Protein AF-A0A9D4MCS5-F1 (afdb_monomer_lite)

Secondary structure (DSSP, 8-state):
-----HHHHHHHHHHHHHHHHHTTSS-HHHHHHH---S-------EEE-TTSTT--EEE-SS-TT-TTHHHHHGGG-

Foldseek 3Di:
DPPWCVVVVLVVQLVVLVVCVVVVVDDPVVSVVSRDDDDGPDDFFFAQPPPDPPDGGHTDPDDPPHPCRVNSVVVPD

Radius of gyration: 18.27 Å; chains: 1; bounding box: 34×29×50 Å

Organism: Dreissena polymorpha (NCBI:txid45954)

Structure (mmCIF, N/CA/C/O backbone):
data_AF-A0A9D4MCS5-F1
#
_entry.id   AF-A0A9D4MCS5-F1
#
loop_
_atom_site.group_PDB
_atom_site.id
_atom_site.type_symbol
_atom_site.label_atom_id
_atom_site.label_alt_id
_atom_site.label_comp_id
_atom_site.label_asym_id
_atom_site.label_entity_id
_atom_site.label_seq_id
_atom_site.pdbx_PDB_ins_code
_atom_site.Cartn_x
_atom_site.Cartn_y
_atom_site.Cartn_z
_atom_site.occupancy
_atom_site.B_iso_or_equiv
_atom_site.auth_seq_id
_atom_site.auth_comp_id
_atom_site.auth_asym_id
_atom_site.auth_atom_id
_atom_site.pdbx_PDB_model_num
ATOM 1 N N . MET A 1 1 ? 23.627 3.650 -10.919 1.00 42.09 1 MET A N 1
ATOM 2 C CA . MET A 1 1 ? 22.933 3.032 -9.770 1.00 42.09 1 MET A CA 1
ATOM 3 C C . MET A 1 1 ? 21.549 3.642 -9.683 1.00 42.09 1 MET A C 1
ATOM 5 O O . MET A 1 1 ? 21.445 4.853 -9.561 1.00 42.09 1 MET A O 1
ATOM 9 N N . THR A 1 2 ? 20.501 2.847 -9.860 1.00 60.28 2 THR A N 1
ATOM 10 C CA . THR A 1 2 ? 19.111 3.303 -9.742 1.00 60.28 2 THR A CA 1
ATOM 11 C C . THR A 1 2 ? 18.789 3.445 -8.255 1.00 60.28 2 THR A C 1
ATOM 13 O O . THR A 1 2 ? 18.825 2.447 -7.540 1.00 60.28 2 THR A O 1
ATOM 16 N N . ASP A 1 3 ? 18.528 4.663 -7.777 1.00 72.00 3 ASP A N 1
ATOM 17 C CA . ASP A 1 3 ? 18.166 4.899 -6.374 1.00 72.00 3 ASP A CA 1
ATOM 18 C C . ASP A 1 3 ? 16.862 4.166 -6.032 1.00 72.00 3 ASP A C 1
ATOM 20 O O . ASP A 1 3 ? 15.778 4.547 -6.484 1.00 72.00 3 ASP A O 1
ATOM 24 N N . ASP A 1 4 ? 16.955 3.117 -5.215 1.00 69.69 4 ASP A N 1
ATOM 25 C CA . ASP A 1 4 ? 15.790 2.402 -4.707 1.00 69.69 4 ASP A CA 1
ATOM 26 C C . ASP A 1 4 ? 15.061 3.260 -3.659 1.00 69.69 4 ASP A C 1
ATOM 28 O O . ASP A 1 4 ? 15.413 3.313 -2.479 1.00 69.69 4 ASP A O 1
ATOM 32 N N . ARG A 1 5 ? 14.015 3.959 -4.108 1.00 82.56 5 ARG A N 1
ATOM 33 C CA . ARG A 1 5 ? 13.164 4.811 -3.262 1.00 82.56 5 ARG A CA 1
ATOM 34 C C . ARG A 1 5 ? 11.997 4.055 -2.627 1.00 82.56 5 ARG A C 1
ATOM 36 O O . ARG A 1 5 ? 11.172 4.690 -1.965 1.00 82.56 5 ARG A O 1
ATOM 43 N N . THR A 1 6 ? 11.914 2.732 -2.787 1.00 82.88 6 THR A N 1
ATOM 44 C CA . THR A 1 6 ? 10.766 1.922 -2.343 1.00 82.88 6 THR A CA 1
ATOM 45 C C . THR A 1 6 ? 10.498 2.117 -0.854 1.00 82.88 6 THR A C 1
ATOM 47 O O . THR A 1 6 ? 9.396 2.506 -0.469 1.00 82.88 6 THR A O 1
ATOM 50 N N . ARG A 1 7 ? 11.542 2.031 -0.020 1.00 83.44 7 ARG A N 1
ATOM 51 C CA . ARG A 1 7 ? 11.442 2.256 1.434 1.00 83.44 7 ARG A CA 1
ATOM 52 C C . ARG A 1 7 ? 10.937 3.651 1.810 1.00 83.44 7 ARG A C 1
ATOM 54 O O . ARG A 1 7 ? 10.235 3.816 2.806 1.00 83.44 7 ARG A O 1
ATOM 61 N N . ILE A 1 8 ? 11.299 4.678 1.039 1.00 87.25 8 ILE A N 1
ATOM 62 C CA . ILE A 1 8 ? 10.851 6.055 1.295 1.00 87.25 8 ILE A CA 1
ATOM 63 C C . ILE A 1 8 ? 9.345 6.159 1.045 1.00 87.25 8 ILE A C 1
ATOM 65 O O . ILE A 1 8 ? 8.627 6.763 1.845 1.00 87.25 8 ILE A O 1
ATOM 69 N N . VAL A 1 9 ? 8.868 5.566 -0.050 1.00 87.50 9 VAL A N 1
ATOM 70 C CA . VAL A 1 9 ? 7.445 5.543 -0.401 1.00 87.50 9 VAL A CA 1
ATOM 71 C C . VAL A 1 9 ? 6.655 4.724 0.616 1.00 87.50 9 VAL A C 1
ATOM 73 O O . VAL A 1 9 ? 5.669 5.233 1.144 1.00 87.50 9 VAL A O 1
ATOM 76 N N . GLU A 1 10 ? 7.121 3.527 0.978 1.00 88.69 10 GLU A N 1
ATOM 77 C CA . GLU A 1 10 ? 6.488 2.683 2.002 1.00 88.69 10 GLU A CA 1
ATOM 78 C C . GLU A 1 10 ? 6.314 3.432 3.329 1.00 88.69 10 GLU A C 1
ATOM 80 O O . GLU A 1 10 ? 5.226 3.453 3.906 1.00 88.69 10 GLU A O 1
ATOM 85 N N . ASN A 1 11 ? 7.357 4.133 3.784 1.00 89.94 11 ASN A N 1
ATOM 86 C CA . ASN A 1 11 ? 7.296 4.923 5.011 1.00 89.94 11 ASN A CA 1
ATOM 87 C C . ASN A 1 11 ? 6.292 6.081 4.926 1.00 89.94 11 ASN A C 1
ATOM 89 O O . ASN A 1 11 ? 5.623 6.389 5.916 1.00 89.94 11 ASN A O 1
ATOM 93 N N . LYS A 1 12 ? 6.171 6.735 3.763 1.00 92.50 12 LYS A N 1
ATOM 94 C CA . LYS A 1 12 ? 5.172 7.793 3.547 1.00 92.50 12 LYS A CA 1
ATOM 95 C C . LYS A 1 12 ? 3.755 7.228 3.569 1.00 92.50 12 LYS A C 1
ATOM 97 O O . LYS A 1 12 ? 2.916 7.764 4.290 1.00 92.50 12 LYS A O 1
ATOM 102 N N . VAL A 1 13 ? 3.512 6.138 2.840 1.00 91.69 13 VAL A N 1
ATOM 103 C CA . VAL A 1 13 ? 2.209 5.458 2.802 1.00 91.69 13 VAL A CA 1
ATOM 104 C C . VAL A 1 13 ? 1.804 5.033 4.209 1.00 91.69 13 VAL A C 1
ATOM 106 O O . VAL A 1 13 ? 0.721 5.390 4.660 1.00 91.69 13 VAL A O 1
ATOM 109 N N . LYS A 1 14 ? 2.706 4.388 4.957 1.00 92.81 14 LYS A N 1
ATOM 110 C CA . LYS A 1 14 ? 2.454 3.983 6.344 1.00 92.81 14 LYS A CA 1
ATOM 111 C C . LYS A 1 14 ? 2.042 5.161 7.232 1.00 92.81 14 LYS A C 1
ATOM 113 O O . LYS A 1 14 ? 1.036 5.067 7.927 1.00 92.81 14 LYS A O 1
ATOM 118 N N . LYS A 1 15 ? 2.770 6.286 7.182 1.00 94.88 15 LYS A N 1
ATOM 119 C CA . LYS A 1 15 ? 2.439 7.492 7.968 1.00 94.88 15 LYS A CA 1
ATOM 120 C C . LYS A 1 15 ? 1.040 8.027 7.654 1.00 94.88 15 LYS A C 1
ATOM 122 O O . LYS A 1 15 ? 0.313 8.395 8.576 1.00 94.88 15 LYS A O 1
ATOM 127 N N . VAL A 1 16 ? 0.666 8.073 6.374 1.00 95.44 16 VAL A N 1
ATOM 128 C CA . VAL A 1 16 ? -0.658 8.545 5.941 1.00 95.44 16 VAL A CA 1
ATOM 129 C C . VAL A 1 16 ? -1.748 7.585 6.412 1.00 95.44 16 VAL A C 1
ATOM 131 O O . VAL A 1 16 ? -2.700 8.018 7.060 1.00 95.44 16 VAL A O 1
ATOM 134 N N . THR A 1 17 ? -1.582 6.288 6.165 1.00 94.31 17 THR A N 1
ATOM 135 C CA . THR A 1 17 ? -2.543 5.253 6.562 1.00 94.31 17 THR A CA 1
ATOM 136 C C . THR A 1 17 ? -2.743 5.216 8.079 1.00 94.31 17 THR A C 1
ATOM 138 O O . THR A 1 17 ? -3.876 5.165 8.553 1.00 94.31 17 THR A O 1
ATOM 141 N N . ASP A 1 18 ? -1.666 5.324 8.863 1.00 95.25 18 ASP A N 1
ATOM 142 C CA . ASP A 1 18 ? -1.746 5.395 10.325 1.00 95.25 18 ASP A CA 1
ATOM 143 C C . ASP A 1 18 ? -2.482 6.658 10.800 1.00 95.25 18 ASP A C 1
ATOM 145 O O . ASP A 1 18 ? -3.244 6.599 11.766 1.00 95.25 18 ASP A O 1
ATOM 149 N N . SER A 1 19 ? -2.292 7.798 10.124 1.00 96.94 19 SER A N 1
ATOM 150 C CA . SER A 1 19 ? -3.026 9.033 10.429 1.00 96.94 19 SER A CA 1
ATOM 151 C C . SER A 1 19 ? -4.524 8.885 10.156 1.00 96.94 19 SER A C 1
ATOM 153 O O . SER A 1 19 ? -5.334 9.271 10.998 1.00 96.94 19 SER A O 1
ATOM 155 N N . LEU A 1 20 ? -4.897 8.284 9.023 1.00 96.06 20 LEU A N 1
ATOM 156 C CA . LEU A 1 20 ? -6.294 8.026 8.662 1.00 96.06 20 LEU A CA 1
ATOM 157 C C . LEU A 1 20 ? -6.975 7.080 9.653 1.00 96.06 20 LEU A C 1
ATOM 159 O O . LEU A 1 20 ? -8.105 7.331 10.065 1.00 96.06 20 LEU A O 1
ATOM 163 N N . TYR A 1 21 ? -6.273 6.030 10.079 1.00 95.94 21 TYR A N 1
ATOM 164 C CA . TYR A 1 21 ? -6.792 5.087 11.065 1.00 95.94 21 TYR A CA 1
ATOM 165 C C . TYR A 1 21 ? -7.007 5.749 12.429 1.00 95.94 21 TYR A C 1
ATOM 167 O O . TYR A 1 21 ? -8.073 5.614 13.021 1.00 95.94 21 TYR A O 1
ATOM 175 N N . LYS A 1 22 ? -6.035 6.541 12.906 1.00 96.12 22 LYS A N 1
ATOM 176 C CA . LYS A 1 22 ? -6.157 7.285 14.174 1.00 96.12 22 LYS A CA 1
ATOM 177 C C . LYS A 1 22 ? -7.306 8.293 14.168 1.00 96.12 22 LYS A C 1
ATOM 179 O O . LYS A 1 22 ? -7.897 8.536 15.212 1.00 96.12 22 LYS A O 1
ATOM 184 N N . LYS A 1 23 ? -7.616 8.876 13.008 1.00 96.56 23 LYS A N 1
ATOM 185 C CA . LYS A 1 23 ? -8.761 9.781 12.820 1.00 96.56 23 LYS A CA 1
ATOM 186 C C . LYS A 1 23 ? -10.102 9.049 12.687 1.00 96.56 23 LYS A C 1
ATOM 188 O O . LYS A 1 23 ? -11.125 9.711 12.566 1.00 96.56 23 LYS A O 1
ATOM 193 N N . GLY A 1 24 ? -10.108 7.714 12.661 1.00 94.31 24 GLY A N 1
ATOM 194 C CA . GLY A 1 24 ? -11.312 6.913 12.437 1.00 94.31 24 GLY A CA 1
ATOM 195 C C . GLY A 1 24 ? -11.850 6.984 11.004 1.00 94.31 24 GLY A C 1
ATOM 196 O O . GLY A 1 24 ? -12.971 6.558 10.758 1.00 94.31 24 GLY A O 1
ATOM 197 N N . SER A 1 25 ? -11.076 7.514 10.049 1.00 95.50 25 SER A N 1
ATOM 198 C CA . SER A 1 25 ? -11.499 7.638 8.645 1.00 95.50 25 SER A CA 1
ATOM 199 C C . SER A 1 25 ? -11.452 6.310 7.886 1.00 95.50 25 SER A C 1
ATOM 201 O O . SER A 1 25 ? -12.060 6.191 6.827 1.00 95.50 25 SER A O 1
ATOM 203 N N . ILE A 1 26 ? -10.702 5.327 8.396 1.00 95.19 26 ILE A N 1
ATOM 204 C CA . ILE A 1 26 ? -10.591 3.981 7.827 1.00 95.19 26 ILE A CA 1
ATOM 205 C C . ILE A 1 26 ? -10.591 2.926 8.937 1.00 95.19 26 ILE A C 1
ATOM 207 O O . ILE A 1 26 ? -10.109 3.180 10.042 1.00 95.19 26 ILE A O 1
ATOM 211 N N . TYR A 1 27 ? -11.071 1.725 8.617 1.00 94.50 27 TYR A N 1
ATOM 212 C CA . TYR A 1 27 ? -11.077 0.573 9.524 1.00 94.50 27 TYR A CA 1
ATOM 213 C C . TYR A 1 27 ? -9.751 -0.205 9.501 1.00 94.50 27 TYR A C 1
ATOM 215 O O . TYR A 1 27 ? -8.886 0.012 8.644 1.00 94.50 27 TYR A O 1
ATOM 223 N N . SER A 1 28 ? -9.595 -1.140 10.443 1.00 92.06 28 SER A N 1
ATOM 224 C CA . SER A 1 28 ? -8.395 -1.975 10.612 1.00 92.06 28 SER A CA 1
ATOM 225 C C . SER A 1 28 ? -8.016 -2.752 9.352 1.00 92.06 28 SER A C 1
ATOM 227 O O . SER A 1 28 ? -6.833 -2.849 9.022 1.00 92.06 28 SER A O 1
ATOM 229 N N . ASP A 1 29 ? -9.011 -3.258 8.628 1.00 92.88 29 ASP A N 1
ATOM 230 C CA . ASP A 1 29 ? -8.801 -4.073 7.429 1.00 92.88 29 ASP A CA 1
ATOM 231 C C . ASP A 1 29 ? -8.219 -3.232 6.296 1.00 92.88 29 ASP A C 1
ATOM 233 O O . ASP A 1 29 ? -7.237 -3.619 5.660 1.00 92.88 29 ASP A O 1
ATOM 237 N N . LEU A 1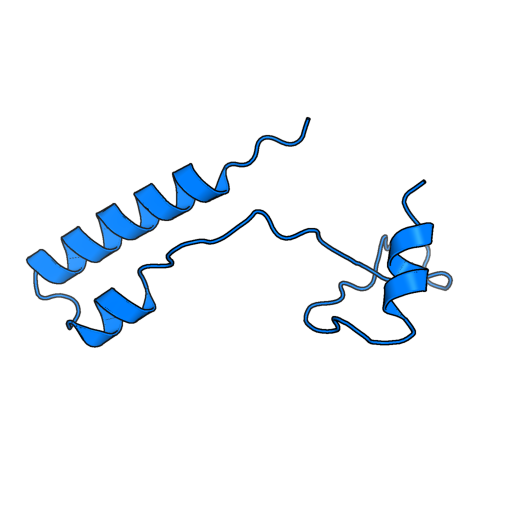 30 ? -8.750 -2.018 6.122 1.00 91.31 30 LEU A N 1
ATOM 238 C CA . LEU A 1 30 ? -8.240 -1.060 5.148 1.00 91.31 30 LEU A CA 1
ATOM 239 C C . LEU A 1 30 ? -6.819 -0.61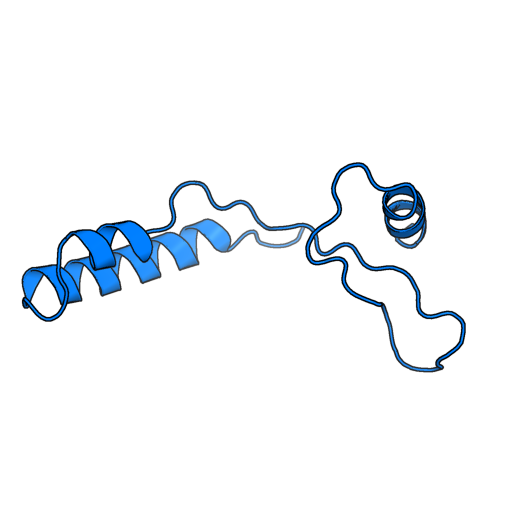6 5.506 1.00 91.31 30 LEU A C 1
ATOM 241 O O . LEU A 1 30 ? -5.958 -0.519 4.634 1.00 91.31 30 LEU A O 1
ATOM 245 N N . ARG A 1 31 ? -6.541 -0.395 6.798 1.00 92.56 31 ARG A N 1
ATOM 246 C CA . ARG A 1 31 ? -5.187 -0.084 7.270 1.00 92.56 31 ARG A CA 1
ATOM 247 C C . ARG A 1 31 ? -4.206 -1.202 6.918 1.00 92.56 31 ARG A C 1
ATOM 249 O O . ARG A 1 31 ? -3.104 -0.912 6.452 1.00 92.56 31 ARG A O 1
ATOM 256 N N . ARG A 1 32 ? -4.590 -2.463 7.129 1.00 89.44 32 ARG A N 1
ATOM 257 C CA . ARG A 1 32 ? -3.752 -3.626 6.810 1.00 89.44 32 ARG A CA 1
ATOM 258 C C . ARG A 1 32 ? -3.517 -3.757 5.306 1.00 89.44 32 ARG A C 1
ATOM 260 O O . ARG A 1 32 ? -2.389 -4.010 4.909 1.00 89.44 32 ARG A O 1
ATOM 267 N N . TYR A 1 33 ? -4.549 -3.541 4.494 1.00 89.19 33 TYR A N 1
ATOM 268 C CA . TYR A 1 33 ? -4.455 -3.609 3.035 1.00 89.19 33 TYR A CA 1
ATOM 269 C C . TYR A 1 33 ? -3.541 -2.523 2.447 1.00 89.19 33 TYR A C 1
ATOM 271 O O . TYR A 1 33 ? -2.719 -2.796 1.578 1.00 89.19 33 TYR A O 1
ATOM 279 N N . LEU A 1 34 ? -3.660 -1.287 2.940 1.00 87.81 34 LEU A N 1
ATOM 280 C CA . LEU A 1 34 ? -2.901 -0.139 2.431 1.00 87.81 34 LEU A CA 1
ATOM 281 C C . LEU A 1 34 ? -1.450 -0.102 2.926 1.00 87.81 34 LEU A C 1
ATOM 283 O O . LEU A 1 34 ? -0.607 0.567 2.327 1.00 87.81 34 LEU A O 1
ATOM 287 N N . THR A 1 35 ? -1.141 -0.789 4.024 1.00 85.88 35 THR A N 1
ATOM 288 C CA . THR A 1 35 ? 0.228 -0.862 4.540 1.00 85.88 35 THR A CA 1
ATOM 289 C C . THR A 1 35 ? 0.968 -2.004 3.848 1.00 85.88 35 THR A C 1
ATOM 291 O O . THR A 1 35 ? 0.931 -3.143 4.301 1.00 85.88 35 THR A O 1
ATOM 294 N N . SER A 1 36 ? 1.661 -1.698 2.749 1.00 73.88 36 SER A N 1
ATOM 295 C CA . SER A 1 36 ? 2.607 -2.633 2.128 1.00 73.88 36 SER A CA 1
ATOM 296 C C . SER A 1 36 ? 3.779 -2.912 3.073 1.00 73.88 36 SER A C 1
ATOM 298 O O . SER A 1 36 ? 4.341 -1.980 3.651 1.00 73.88 36 SER A O 1
ATOM 300 N N . SER A 1 37 ? 4.176 -4.180 3.202 1.00 71.88 37 SER A N 1
ATOM 301 C CA . SER A 1 37 ? 5.425 -4.570 3.863 1.00 71.88 37 SER A CA 1
ATOM 302 C C . SER A 1 37 ? 6.286 -5.418 2.935 1.00 71.88 37 SER A C 1
ATOM 304 O O . 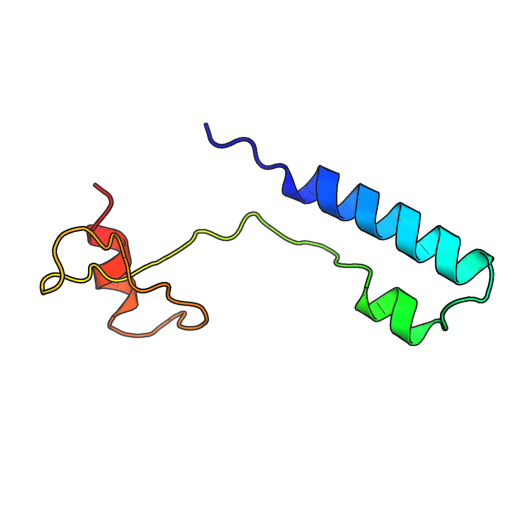SER A 1 37 ? 5.818 -6.443 2.441 1.00 71.88 37 SER A O 1
ATOM 306 N N . GLY A 1 38 ? 7.554 -5.039 2.771 1.00 68.00 38 GLY A N 1
ATOM 307 C CA . GLY A 1 38 ? 8.537 -5.851 2.052 1.00 68.00 38 GLY A CA 1
ATOM 308 C C . GLY A 1 38 ? 8.496 -5.680 0.535 1.00 68.00 38 GLY A C 1
ATOM 309 O O . GLY A 1 38 ? 8.910 -6.586 -0.187 1.00 68.00 38 GLY A O 1
ATOM 310 N N . GLY A 1 39 ? 8.008 -4.538 0.044 1.00 66.00 39 GLY A N 1
ATOM 311 C CA . GLY A 1 39 ? 8.123 -4.181 -1.359 1.00 66.00 39 GLY A CA 1
ATOM 312 C C . GLY A 1 39 ? 9.593 -4.026 -1.739 1.00 66.00 39 GLY A C 1
ATOM 313 O O . GLY A 1 39 ? 10.358 -3.322 -1.081 1.00 66.00 39 GLY A O 1
ATOM 314 N N . THR A 1 40 ? 10.001 -4.694 -2.810 1.00 64.06 40 THR A N 1
ATOM 315 C CA . THR A 1 40 ? 11.288 -4.455 -3.464 1.00 64.06 40 THR A CA 1
ATOM 316 C C . THR A 1 40 ? 11.055 -3.664 -4.740 1.00 64.06 40 THR A C 1
ATOM 318 O O . THR A 1 40 ? 9.973 -3.735 -5.330 1.00 64.06 40 THR A O 1
ATOM 321 N N . SER A 1 41 ? 12.061 -2.904 -5.179 1.00 64.38 41 SER A N 1
ATOM 322 C CA . SER A 1 41 ? 12.007 -2.271 -6.495 1.00 64.38 41 SER A CA 1
ATOM 323 C C . SER A 1 41 ? 11.801 -3.352 -7.561 1.00 64.38 41 SER A C 1
ATOM 325 O O . SER A 1 41 ? 12.654 -4.220 -7.773 1.00 64.38 41 SER A O 1
ATOM 327 N N . GLY A 1 42 ? 10.625 -3.345 -8.188 1.00 62.06 42 GLY A N 1
ATOM 328 C CA . GLY A 1 42 ? 10.295 -4.287 -9.245 1.00 62.06 42 GLY A CA 1
ATOM 329 C C . GLY A 1 42 ? 11.166 -4.018 -10.466 1.00 62.06 42 GLY A C 1
ATOM 330 O O . GLY A 1 42 ? 11.221 -2.894 -10.961 1.00 62.06 42 GLY A O 1
ATOM 331 N N . LYS A 1 43 ? 11.830 -5.052 -10.988 1.00 60.84 43 LYS A N 1
ATOM 332 C CA . LYS A 1 43 ? 12.451 -4.965 -12.312 1.00 60.84 43 LYS A CA 1
ATOM 333 C C . LYS A 1 43 ? 11.335 -4.952 -13.354 1.00 60.84 43 LYS A C 1
ATOM 335 O O . LYS A 1 43 ? 10.580 -5.916 -13.460 1.00 60.84 43 LYS A O 1
ATOM 340 N N . LEU A 1 44 ? 11.217 -3.858 -14.102 1.00 62.91 44 LEU A N 1
ATOM 341 C CA . LEU A 1 44 ? 10.294 -3.777 -15.227 1.00 62.91 44 LEU A CA 1
ATOM 342 C C . LEU A 1 44 ? 10.833 -4.657 -16.361 1.00 62.91 44 LEU A C 1
ATOM 344 O O . LEU A 1 44 ? 11.790 -4.282 -17.031 1.00 62.91 44 LEU A O 1
ATOM 348 N N . GLN A 1 45 ? 10.234 -5.828 -16.563 1.00 63.53 45 GLN A N 1
ATOM 349 C CA . GLN A 1 45 ? 10.523 -6.675 -17.719 1.00 63.53 45 GLN A CA 1
ATOM 350 C C . GLN A 1 45 ? 9.559 -6.323 -18.853 1.00 63.53 45 GLN A C 1
ATOM 352 O O . GLN A 1 45 ? 8.365 -6.098 -18.631 1.00 63.53 45 GLN A O 1
ATOM 357 N N . GLY A 1 46 ? 10.057 -6.276 -20.084 1.00 66.50 46 GLY A N 1
ATOM 358 C CA . GLY A 1 46 ? 9.226 -6.013 -21.248 1.00 66.50 46 GLY A CA 1
ATOM 359 C C . GLY A 1 46 ? 9.754 -6.711 -22.489 1.00 66.50 46 GLY A C 1
ATOM 360 O O . GLY A 1 46 ? 10.959 -6.784 -22.695 1.00 66.50 46 GLY A O 1
ATOM 361 N N . ASN A 1 47 ? 8.845 -7.209 -23.324 1.00 68.12 47 ASN A N 1
ATOM 362 C CA . ASN A 1 47 ? 9.212 -7.753 -24.628 1.00 68.12 47 ASN A CA 1
ATOM 363 C C . ASN A 1 47 ? 9.365 -6.612 -25.640 1.00 68.12 47 ASN A C 1
ATOM 365 O O . ASN A 1 47 ? 8.464 -5.766 -25.719 1.00 68.12 47 ASN A O 1
ATOM 369 N N . PRO A 1 48 ? 10.429 -6.587 -26.456 1.00 67.12 48 PRO A N 1
ATOM 370 C CA . PRO A 1 48 ? 10.574 -5.588 -27.505 1.00 67.12 48 PRO A CA 1
ATOM 371 C C . PRO A 1 48 ? 9.443 -5.700 -28.526 1.00 67.12 48 PRO A C 1
ATOM 373 O O . PRO A 1 48 ? 9.096 -6.782 -29.008 1.00 67.12 48 PRO A O 1
ATOM 376 N N . LYS A 1 49 ? 8.838 -4.559 -28.869 1.00 68.31 49 LYS A N 1
ATOM 377 C CA . LYS A 1 49 ? 7.857 -4.486 -29.956 1.00 68.31 49 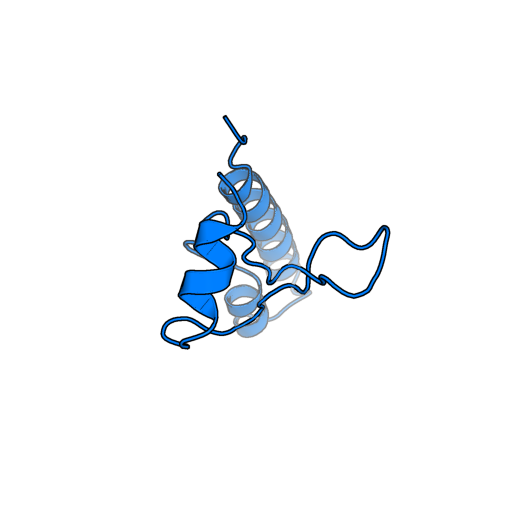LYS A CA 1
ATOM 378 C C . LYS A 1 49 ? 8.587 -4.227 -31.272 1.00 68.31 49 LYS A C 1
ATOM 380 O O . LYS A 1 49 ? 8.636 -3.101 -31.744 1.00 68.31 49 LYS A O 1
ATOM 385 N N . LEU A 1 50 ? 9.097 -5.292 -31.889 1.00 66.56 50 LEU A N 1
ATOM 386 C CA . LEU A 1 50 ? 9.889 -5.217 -33.130 1.00 66.56 50 LEU A CA 1
ATOM 387 C C . LEU A 1 50 ? 9.141 -4.607 -34.333 1.00 66.56 50 LEU A C 1
ATOM 389 O O . LEU A 1 50 ? 9.767 -4.158 -35.282 1.00 66.56 50 LEU A O 1
ATOM 393 N N . HIS A 1 51 ? 7.807 -4.577 -34.302 1.00 67.75 51 HIS A N 1
ATOM 394 C CA . HIS A 1 51 ? 6.962 -4.148 -35.423 1.00 67.75 51 HIS A CA 1
ATOM 395 C C . HIS A 1 51 ? 6.383 -2.727 -35.277 1.00 67.75 51 HIS A C 1
ATOM 397 O O . HIS A 1 51 ? 5.567 -2.322 -36.102 1.00 67.75 51 HIS A O 1
ATOM 403 N N . LYS A 1 52 ? 6.725 -1.974 -34.218 1.00 60.75 52 LYS A N 1
ATOM 404 C CA . LYS A 1 52 ? 6.259 -0.586 -34.033 1.00 60.75 52 LYS A CA 1
ATOM 405 C C . LYS A 1 52 ? 7.420 0.346 -33.714 1.00 60.75 52 LYS A C 1
ATOM 407 O O . LYS A 1 52 ? 7.909 0.379 -32.587 1.00 60.75 52 LYS A O 1
ATOM 412 N N . THR A 1 53 ? 7.802 1.148 -34.702 1.00 60.94 53 THR A N 1
ATOM 413 C CA . THR A 1 53 ? 8.822 2.191 -34.578 1.00 60.94 53 THR A CA 1
ATOM 414 C C . THR A 1 53 ? 8.413 3.204 -33.502 1.00 60.94 53 THR A C 1
ATOM 416 O O . THR A 1 53 ? 7.283 3.688 -33.501 1.00 60.94 53 THR A O 1
ATOM 419 N N . GLY A 1 54 ? 9.311 3.503 -32.559 1.00 66.56 54 GLY A N 1
ATOM 420 C CA . GLY A 1 54 ? 9.080 4.491 -31.495 1.00 66.56 54 GLY A CA 1
ATOM 421 C C . GLY A 1 54 ? 8.365 3.985 -30.234 1.00 66.56 54 GLY A C 1
ATOM 422 O O . GLY A 1 54 ? 8.160 4.769 -29.312 1.00 66.56 54 GLY A O 1
ATOM 423 N N . MET A 1 55 ? 8.009 2.697 -30.136 1.00 61.38 55 MET A N 1
ATOM 424 C CA . MET A 1 55 ? 7.503 2.113 -28.884 1.00 61.38 55 MET A CA 1
ATOM 425 C C . MET A 1 55 ? 8.493 1.118 -28.283 1.00 61.38 55 MET A C 1
ATOM 427 O O . MET A 1 55 ? 8.732 0.058 -28.852 1.00 61.38 55 MET A O 1
ATOM 431 N N . ALA A 1 56 ? 9.006 1.450 -27.095 1.00 60.66 56 ALA A N 1
ATOM 432 C CA . ALA A 1 56 ? 10.120 0.742 -26.474 1.00 60.66 56 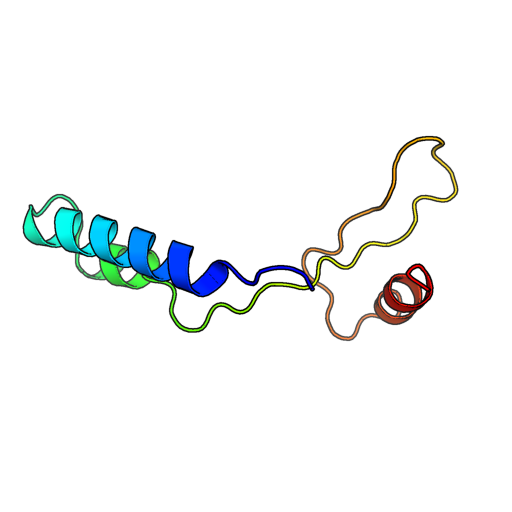ALA A CA 1
ATOM 433 C C . ALA A 1 56 ? 9.810 -0.733 -26.157 1.00 60.66 56 ALA A C 1
ATOM 435 O O . ALA A 1 56 ? 10.549 -1.602 -26.599 1.00 60.66 56 ALA A O 1
ATOM 436 N N . LEU A 1 57 ? 8.737 -1.057 -25.419 1.00 66.44 57 LEU A N 1
ATOM 437 C CA . LEU A 1 57 ? 8.517 -2.418 -24.896 1.00 66.44 57 LEU A CA 1
ATOM 438 C C . LEU A 1 57 ? 7.023 -2.717 -24.617 1.00 66.44 57 LEU A C 1
ATOM 440 O O . LEU A 1 57 ? 6.226 -1.818 -24.346 1.00 66.44 57 LEU A O 1
ATOM 444 N N . ARG A 1 58 ? 6.619 -3.997 -24.655 1.00 66.31 58 ARG A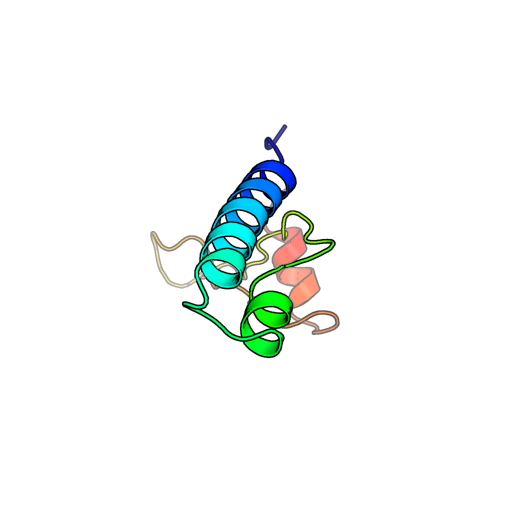 N 1
ATOM 445 C CA . ARG A 1 58 ? 5.378 -4.510 -24.043 1.00 66.31 58 ARG A CA 1
ATOM 446 C C . ARG A 1 58 ? 5.704 -4.988 -22.632 1.00 66.31 58 ARG A C 1
ATOM 448 O O . ARG A 1 58 ? 6.323 -6.037 -22.485 1.00 66.31 58 ARG A O 1
ATOM 455 N N . THR A 1 59 ? 5.261 -4.248 -21.623 1.00 65.25 59 THR A N 1
ATOM 456 C CA . THR A 1 59 ? 5.475 -4.587 -20.212 1.00 65.25 59 THR A CA 1
ATOM 457 C C . THR A 1 59 ? 4.880 -5.948 -19.853 1.00 65.25 59 THR A C 1
ATOM 459 O O . THR A 1 59 ? 3.720 -6.225 -20.168 1.00 65.25 59 THR A O 1
ATOM 462 N N . ILE A 1 60 ? 5.662 -6.781 -19.169 1.00 64.06 60 ILE A N 1
ATOM 463 C CA . ILE A 1 60 ? 5.213 -8.037 -18.569 1.00 64.06 60 ILE A CA 1
ATOM 464 C C . ILE A 1 60 ? 4.806 -7.721 -17.128 1.00 64.06 60 ILE A C 1
ATOM 466 O O . ILE A 1 60 ? 5.646 -7.430 -16.284 1.00 64.06 60 ILE A O 1
ATOM 470 N N . VAL A 1 61 ? 3.500 -7.728 -16.858 1.00 55.06 61 VAL A N 1
ATOM 471 C CA . VAL A 1 61 ? 2.930 -7.392 -15.537 1.00 55.06 61 VAL A CA 1
ATOM 472 C C . VAL A 1 61 ? 2.700 -8.616 -14.644 1.00 55.06 61 VAL A C 1
ATOM 474 O O . VAL A 1 61 ? 2.557 -8.464 -13.436 1.00 55.06 61 VAL A O 1
ATOM 477 N N . ASN A 1 62 ? 2.707 -9.827 -15.210 1.00 54.41 62 ASN A N 1
ATOM 478 C CA . ASN A 1 62 ? 2.700 -11.091 -14.473 1.00 54.41 62 ASN A CA 1
ATOM 479 C C . ASN A 1 62 ? 3.169 -12.220 -15.411 1.00 54.41 62 ASN A C 1
ATOM 481 O O . ASN A 1 62 ? 2.591 -12.378 -16.487 1.00 54.41 62 ASN A O 1
ATOM 485 N N . GLY A 1 63 ? 4.231 -12.955 -15.068 1.00 49.97 63 GLY A N 1
ATOM 486 C CA . GLY A 1 63 ? 4.812 -13.943 -15.992 1.00 49.97 63 GLY A CA 1
ATOM 487 C C . GLY A 1 63 ? 6.106 -14.632 -15.557 1.00 49.97 63 GLY A C 1
ATOM 488 O O . GLY A 1 63 ? 6.857 -15.064 -16.428 1.00 49.97 63 GLY A O 1
ATOM 489 N N . ARG A 1 64 ? 6.379 -14.734 -14.247 1.00 55.12 64 ARG A N 1
ATOM 490 C CA . ARG A 1 64 ? 7.521 -15.520 -13.746 1.00 55.12 64 ARG A CA 1
ATOM 491 C C . ARG A 1 64 ? 7.337 -16.988 -14.168 1.00 55.12 64 ARG A C 1
ATOM 493 O O . ARG A 1 64 ? 6.269 -17.547 -13.923 1.00 55.12 64 ARG A O 1
ATOM 500 N N . SER A 1 65 ? 8.352 -17.578 -14.800 1.00 55.88 65 SER A N 1
ATOM 501 C CA . SER A 1 65 ? 8.396 -18.937 -15.373 1.00 55.88 65 SER A CA 1
ATOM 502 C C . SER A 1 65 ? 7.702 -19.148 -16.732 1.00 55.88 65 SER A C 1
ATOM 504 O O . SER A 1 65 ? 7.392 -20.287 -17.084 1.00 55.88 65 SER A O 1
ATOM 506 N N . HIS A 1 66 ? 7.469 -18.099 -17.533 1.00 56.25 66 HIS A N 1
ATOM 507 C CA . HIS A 1 66 ? 6.946 -18.247 -18.904 1.00 56.25 66 HIS A CA 1
ATOM 508 C C . HIS A 1 66 ? 8.088 -18.232 -19.945 1.00 56.25 66 HIS A C 1
ATOM 510 O O . HIS A 1 66 ? 9.024 -17.449 -19.796 1.00 56.25 66 HIS A O 1
ATOM 516 N N . PRO A 1 67 ? 8.035 -19.006 -21.052 1.00 56.78 67 PRO A N 1
ATOM 517 C CA . PRO A 1 67 ? 9.111 -19.047 -22.059 1.00 56.78 67 PRO A CA 1
ATOM 518 C C . PRO A 1 67 ? 9.530 -17.678 -22.623 1.00 56.78 67 PRO A C 1
ATOM 520 O O . PRO A 1 67 ? 10.674 -17.481 -23.025 1.00 56.78 67 PRO A O 1
ATOM 523 N N . THR A 1 68 ? 8.610 -16.711 -22.629 1.00 55.66 68 THR A N 1
ATOM 524 C CA . THR A 1 68 ? 8.850 -15.339 -23.102 1.00 55.66 68 THR A CA 1
ATOM 525 C C . THR A 1 68 ? 9.639 -14.471 -22.118 1.00 55.66 68 THR A C 1
ATOM 527 O O . THR A 1 68 ? 10.090 -13.401 -22.506 1.00 55.66 68 THR A O 1
ATOM 530 N N . GLU A 1 69 ? 9.823 -14.906 -20.871 1.00 58.53 69 GLU A N 1
ATOM 531 C CA . GLU A 1 69 ? 10.606 -14.200 -19.847 1.00 58.53 69 GLU A CA 1
ATOM 532 C C . GLU A 1 69 ? 12.085 -14.092 -20.246 1.00 58.53 69 GLU A C 1
ATOM 534 O O . GLU A 1 69 ? 12.647 -12.999 -20.258 1.00 58.53 69 GLU A O 1
ATOM 539 N N . LYS A 1 70 ? 12.690 -15.196 -20.709 1.00 56.88 70 LYS A N 1
ATOM 540 C CA . LYS A 1 70 ? 14.099 -15.232 -21.148 1.00 56.88 70 LYS A CA 1
ATOM 541 C C . LYS A 1 70 ? 14.384 -14.349 -22.371 1.00 56.88 70 LYS A C 1
ATOM 543 O O . LYS A 1 70 ? 15.522 -13.940 -22.585 1.00 56.88 70 LYS A O 1
ATOM 548 N N . MET A 1 71 ? 13.366 -14.056 -23.185 1.00 55.97 71 MET A N 1
ATOM 549 C CA . MET A 1 71 ? 13.493 -13.137 -24.325 1.00 55.97 71 MET A CA 1
ATOM 550 C C . MET A 1 71 ? 13.480 -11.666 -23.885 1.00 55.97 71 MET A C 1
ATOM 552 O O . MET A 1 71 ? 14.184 -10.849 -24.477 1.00 55.97 71 MET A O 1
ATOM 556 N N . ALA A 1 72 ? 12.732 -11.337 -22.826 1.00 54.56 72 ALA A N 1
ATOM 557 C CA . ALA A 1 72 ? 12.747 -10.006 -22.224 1.00 54.56 72 ALA A CA 1
ATOM 558 C C . ALA A 1 72 ? 14.097 -9.694 -21.550 1.00 54.56 72 ALA A C 1
ATOM 560 O O . ALA A 1 72 ? 14.550 -8.556 -21.608 1.00 54.56 72 ALA A O 1
ATOM 561 N N . GLU A 1 73 ? 14.763 -10.694 -20.958 1.00 54.47 73 GLU A N 1
ATOM 562 C CA . GLU A 1 73 ? 16.069 -10.517 -20.297 1.00 54.47 73 GLU A CA 1
ATOM 563 C C . GLU A 1 73 ? 17.219 -10.217 -21.271 1.00 54.47 73 GLU A C 1
ATOM 565 O O . GLU A 1 73 ? 18.063 -9.382 -20.966 1.00 54.47 73 GLU A O 1
ATOM 570 N N . LYS A 1 74 ? 17.236 -10.829 -22.464 1.00 50.19 74 LYS A N 1
ATOM 571 C CA . LYS A 1 74 ? 18.297 -10.625 -23.475 1.00 50.19 74 LYS A CA 1
ATOM 572 C C . LYS A 1 74 ? 18.235 -9.292 -24.226 1.00 50.19 74 LYS A C 1
ATOM 574 O O . LYS A 1 74 ? 19.140 -8.984 -24.988 1.00 50.19 74 LYS A O 1
ATOM 579 N N . SER A 1 75 ? 17.161 -8.525 -24.065 1.00 46.38 75 SER A N 1
ATOM 580 C CA . SER A 1 75 ? 16.934 -7.291 -24.833 1.00 46.38 75 SER A CA 1
ATOM 581 C C . SER A 1 75 ? 17.506 -6.036 -24.152 1.00 46.38 75 SER A C 1
ATOM 583 O O . SER A 1 75 ? 17.213 -4.928 -24.593 1.00 46.38 75 SER A O 1
ATOM 585 N N . GLY A 1 76 ? 18.245 -6.201 -23.048 1.00 44.66 76 GLY A N 1
ATOM 586 C CA . GLY A 1 76 ? 18.780 -5.114 -22.221 1.00 44.66 76 GLY A CA 1
ATOM 587 C C . GLY A 1 76 ? 20.299 -5.132 -22.012 1.00 44.66 76 GLY A C 1
ATOM 588 O O . GLY A 1 76 ? 20.750 -4.460 -21.086 1.00 44.66 76 GLY A O 1
ATOM 589 N N . GLU A 1 77 ? 21.052 -5.893 -22.817 1.00 37.56 77 GLU A N 1
ATOM 590 C CA . GLU A 1 77 ? 22.521 -5.778 -22.940 1.00 37.56 77 GLU A CA 1
ATOM 591 C C . GLU A 1 77 ? 22.912 -4.787 -24.043 1.00 37.56 77 GLU A C 1
ATOM 593 O O . GLU A 1 77 ? 22.249 -4.796 -25.108 1.00 37.56 77 GLU A O 1
#

pLDDT: mean 72.96, std 16.74, range [37.56, 96.94]

Sequence (77 aa):
MTDDRTRIVENKVKKVTDSLYKKGSIYSDLRRYLTSSGGTSGKLQGNPKLHKTGMALRTIVNGRSHPTEKMAEKSGE